Protein AF-A0AAW4MUV9-F1 (afdb_monomer_lite)

Radius of gyration: 15.74 Å; chains: 1; bounding box: 41×22×41 Å

Secondary structure (DSSP, 8-state):
--HHHHHHHH-SSHHHHHHHHGGGGG-GGGGGGGGGS-HHHHHHHHHHHHHHHHHHH-S-SS--HHHHHHHHHHT-HHHHHHHHHHHHHHHHHHHHT-

Foldseek 3Di:
DAQLVVLVVVDPDDVSSLVSLLCCVVVVVCVVVCVVDDVVVVLSNLVSVVVVCCVPPNDDLDQPPVNLVSCVVVVVPVVSVVRVVSVVVNVVVVVVVD

Organism: NCBI:txid100886

pLDDT: mean 89.78, std 7.69, range [55.22, 96.38]

Sequence (98 aa):
MNFIDHAISEITNGEDFVQAMADIYEYPEVRGELEKYPSWIKNIIVFIDCDTELGMDGLDLKSYADAVKVFDEIGLIEEAEVLRGCDNDIRRECREML

Structure (mmCIF, N/CA/C/O backbone):
data_AF-A0AAW4MUV9-F1
#
_entry.id   AF-A0AAW4MUV9-F1
#
loop_
_atom_site.group_PDB
_atom_site.id
_atom_site.type_symbol
_atom_site.label_atom_id
_atom_site.label_alt_id
_atom_site.label_comp_id
_atom_site.label_asym_id
_atom_site.label_entity_id
_atom_site.label_seq_id
_atom_site.pdbx_PDB_ins_code
_atom_site.Cartn_x
_atom_site.Cartn_y
_atom_site.Cartn_z
_atom_site.occupancy
_atom_site.B_iso_or_equiv
_atom_site.auth_seq_id
_atom_site.auth_comp_id
_atom_site.auth_asym_id
_atom_site.auth_atom_id
_atom_site.pdbx_PDB_model_num
ATOM 1 N N . MET A 1 1 ? -6.806 -5.510 20.396 1.00 81.25 1 MET A N 1
ATOM 2 C CA . MET A 1 1 ? -7.057 -4.712 19.189 1.00 81.25 1 MET A CA 1
ATOM 3 C C . MET A 1 1 ? -5.700 -4.205 18.777 1.00 81.25 1 MET A C 1
ATOM 5 O O . MET A 1 1 ? -5.082 -3.531 19.594 1.00 81.25 1 MET A O 1
ATOM 9 N N . ASN A 1 2 ? -5.167 -4.687 17.658 1.00 92.75 2 ASN A N 1
ATOM 10 C CA . ASN A 1 2 ? -3.874 -4.198 17.184 1.00 92.75 2 ASN A CA 1
ATOM 11 C C . ASN A 1 2 ? -4.062 -2.843 16.472 1.00 92.75 2 ASN A C 1
ATOM 13 O O . ASN A 1 2 ? -5.176 -2.318 16.405 1.00 92.75 2 ASN A O 1
ATOM 17 N N . PHE A 1 3 ? -2.972 -2.277 15.965 1.00 95.44 3 PHE A N 1
ATOM 18 C CA . PHE A 1 3 ? -2.972 -0.987 15.281 1.00 95.44 3 PHE A CA 1
ATOM 19 C C . PHE A 1 3 ? -3.950 -0.918 14.093 1.00 95.44 3 PHE A C 1
ATOM 21 O O . PHE A 1 3 ? -4.748 0.013 14.021 1.00 95.44 3 PHE A O 1
ATOM 28 N N . ILE A 1 4 ? -3.957 -1.922 13.205 1.00 95.06 4 ILE A N 1
ATOM 29 C CA . ILE A 1 4 ? -4.855 -1.939 12.038 1.00 95.06 4 ILE A CA 1
ATOM 30 C C . ILE A 1 4 ? -6.314 -2.027 12.489 1.00 95.06 4 ILE A C 1
ATOM 32 O O . ILE A 1 4 ? -7.155 -1.293 11.977 1.00 95.06 4 ILE A O 1
ATOM 36 N N . ASP A 1 5 ? -6.623 -2.878 13.471 1.00 94.62 5 ASP A N 1
ATOM 37 C CA . ASP A 1 5 ? -7.984 -2.975 14.008 1.00 94.62 5 ASP A CA 1
ATOM 38 C C . ASP A 1 5 ? -8.4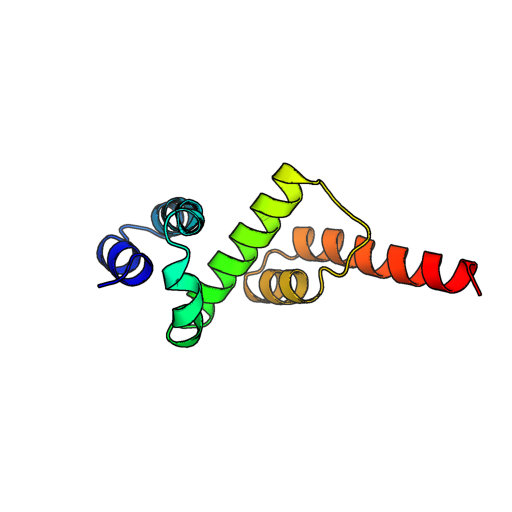66 -1.629 14.574 1.00 94.62 5 ASP A C 1
ATOM 40 O O . ASP A 1 5 ? -9.630 -1.258 14.409 1.00 94.62 5 ASP A O 1
ATOM 44 N N . HIS A 1 6 ? -7.572 -0.902 15.249 1.00 93.75 6 HIS A N 1
ATOM 45 C CA . HIS A 1 6 ? -7.880 0.406 15.809 1.00 93.75 6 HIS A CA 1
ATOM 46 C C . HIS A 1 6 ? -8.113 1.444 14.716 1.00 93.75 6 HIS A C 1
ATOM 48 O O . HIS A 1 6 ? -9.158 2.094 14.732 1.00 93.75 6 HIS A O 1
ATOM 54 N N . ALA A 1 7 ? -7.227 1.516 13.723 1.00 93.81 7 ALA A N 1
ATOM 55 C CA . ALA A 1 7 ? -7.394 2.412 12.590 1.00 93.81 7 ALA A CA 1
ATOM 56 C C . ALA A 1 7 ? -8.718 2.152 11.858 1.00 93.81 7 ALA A C 1
ATOM 58 O O . ALA A 1 7 ? -9.451 3.098 11.602 1.00 93.81 7 ALA A O 1
ATOM 59 N N . ILE A 1 8 ? -9.089 0.883 11.618 1.00 93.50 8 ILE A N 1
ATOM 60 C CA . ILE A 1 8 ? -10.395 0.510 11.040 1.00 93.50 8 ILE A CA 1
ATOM 61 C C . ILE A 1 8 ? -11.556 1.029 11.898 1.00 93.50 8 ILE A C 1
ATOM 63 O O . ILE A 1 8 ? -12.547 1.515 11.355 1.00 93.50 8 ILE A O 1
ATOM 67 N N . SER A 1 9 ? -11.457 0.917 13.227 1.00 93.44 9 SER A N 1
ATOM 68 C CA . SER A 1 9 ? -12.515 1.361 14.144 1.00 93.44 9 SER A CA 1
ATOM 69 C C . SER A 1 9 ? -12.713 2.879 14.166 1.00 93.44 9 SER A C 1
ATOM 71 O O . SER A 1 9 ? -13.803 3.341 14.501 1.00 93.44 9 SER A O 1
ATOM 73 N N . GLU A 1 10 ? -11.680 3.636 13.790 1.00 90.56 10 GLU A N 1
ATOM 74 C CA . GLU A 1 10 ? -11.675 5.100 13.761 1.00 90.56 10 GLU A CA 1
ATOM 75 C C . GLU A 1 10 ? -11.836 5.683 12.346 1.00 90.56 10 GLU A C 1
ATOM 77 O O . GLU A 1 10 ? -11.910 6.903 12.206 1.00 90.56 10 GLU A O 1
ATOM 82 N N . ILE A 1 11 ? -11.948 4.844 11.300 1.00 89.31 11 ILE A N 1
ATOM 83 C CA . ILE A 1 11 ? -12.151 5.297 9.914 1.00 89.31 11 ILE A CA 1
ATOM 84 C C . ILE A 1 11 ? -13.367 6.214 9.834 1.00 89.31 11 ILE A C 1
ATOM 86 O O . ILE A 1 11 ? -14.512 5.788 10.012 1.00 89.31 11 ILE A O 1
ATOM 90 N N . THR A 1 12 ? -13.116 7.463 9.451 1.00 89.44 12 THR A N 1
ATOM 91 C CA . THR A 1 12 ? -14.169 8.392 9.028 1.00 89.44 12 THR A CA 1
ATOM 92 C C . THR A 1 12 ? -14.252 8.485 7.505 1.00 89.44 12 THR A C 1
ATOM 94 O O . THR A 1 12 ? -15.338 8.670 6.952 1.00 89.44 12 THR A O 1
ATOM 97 N N . ASN A 1 13 ? -13.116 8.302 6.823 1.00 91.75 13 ASN A N 1
ATOM 98 C CA . ASN A 1 13 ? -12.980 8.279 5.373 1.00 91.75 13 ASN A CA 1
ATOM 99 C C . ASN A 1 13 ? -11.709 7.506 4.947 1.00 91.75 13 ASN A C 1
ATOM 101 O O . ASN A 1 13 ? -10.914 7.082 5.786 1.00 91.75 13 ASN A O 1
ATOM 105 N N . GLY A 1 14 ? -11.544 7.287 3.639 1.00 88.44 14 GLY A N 1
ATOM 106 C CA . GLY A 1 14 ? -10.431 6.501 3.096 1.00 88.44 14 GLY A CA 1
ATOM 107 C C . GLY A 1 14 ? -9.068 7.198 3.135 1.00 88.44 14 GLY A C 1
ATOM 108 O O . GLY A 1 14 ? -8.064 6.516 3.307 1.00 88.44 14 GLY A O 1
ATOM 109 N N . GLU A 1 15 ? -9.022 8.524 3.008 1.00 90.69 15 GLU A N 1
ATOM 110 C CA . GLU A 1 15 ? -7.778 9.305 3.061 1.00 90.69 15 GLU A CA 1
ATOM 111 C C . GLU A 1 15 ? -7.178 9.260 4.468 1.00 90.69 15 GLU A C 1
ATOM 113 O O . GLU A 1 15 ? -6.018 8.881 4.620 1.00 90.69 15 GLU A O 1
ATOM 118 N N . ASP A 1 16 ? -8.001 9.507 5.494 1.00 92.06 16 ASP A N 1
ATOM 119 C CA . ASP A 1 16 ? -7.607 9.382 6.902 1.00 92.06 16 ASP A CA 1
ATOM 120 C C . ASP A 1 16 ? -7.036 7.990 7.195 1.00 92.06 16 ASP A C 1
ATOM 122 O O . ASP A 1 16 ? -6.055 7.857 7.924 1.00 92.06 16 ASP A O 1
ATOM 126 N N . PHE A 1 17 ? -7.635 6.941 6.618 1.00 92.94 17 PHE A N 1
ATOM 127 C CA . PHE A 1 17 ? -7.151 5.578 6.807 1.00 92.94 17 PHE A CA 1
ATOM 128 C C . PHE A 1 17 ? -5.781 5.355 6.170 1.00 92.94 17 PHE A C 1
ATOM 130 O O . PHE A 1 17 ? -4.897 4.803 6.820 1.00 92.94 17 PHE A O 1
ATOM 137 N N . VAL A 1 18 ? -5.597 5.763 4.910 1.00 92.12 18 VAL A N 1
ATOM 138 C CA . VAL A 1 18 ? -4.308 5.620 4.214 1.00 92.12 18 VAL A CA 1
ATOM 139 C C . VAL A 1 18 ? -3.224 6.403 4.949 1.00 92.12 18 VAL A C 1
ATOM 141 O O . VAL A 1 18 ? -2.139 5.870 5.165 1.00 92.12 18 VAL A O 1
ATOM 144 N N . GLN A 1 19 ? -3.535 7.620 5.400 1.00 91.12 19 GLN A N 1
ATOM 145 C CA . GLN A 1 19 ? -2.607 8.430 6.179 1.00 91.12 19 GLN A CA 1
ATOM 146 C C . GLN A 1 19 ? -2.268 7.771 7.518 1.00 91.12 19 GLN A C 1
ATOM 148 O O . GLN A 1 19 ? -1.095 7.699 7.867 1.00 91.12 19 GLN A O 1
ATOM 153 N N . ALA A 1 20 ? -3.258 7.243 8.243 1.00 93.38 20 ALA A N 1
ATOM 154 C CA . ALA A 1 20 ? -3.005 6.513 9.482 1.00 93.38 20 ALA A CA 1
ATOM 155 C C . ALA A 1 20 ? -2.112 5.292 9.233 1.00 93.38 20 ALA A C 1
ATOM 157 O O . ALA A 1 20 ? -1.182 5.055 9.990 1.00 93.38 20 ALA A O 1
ATOM 158 N N . MET A 1 21 ? -2.332 4.539 8.149 1.00 94.88 21 MET A N 1
ATOM 159 C CA . MET A 1 21 ? -1.516 3.366 7.817 1.00 94.88 21 MET A CA 1
ATOM 160 C C . MET A 1 21 ? -0.033 3.686 7.568 1.00 94.88 21 MET A C 1
ATOM 162 O O . MET A 1 21 ? 0.779 2.767 7.668 1.00 94.88 21 MET A O 1
ATOM 166 N N . ALA A 1 22 ? 0.348 4.941 7.299 1.00 93.25 22 ALA A N 1
ATOM 167 C CA . ALA A 1 22 ? 1.757 5.329 7.186 1.00 93.25 22 ALA A CA 1
ATOM 168 C C . ALA A 1 22 ? 2.536 5.099 8.499 1.00 93.25 22 ALA A C 1
ATOM 170 O O . ALA A 1 22 ? 3.724 4.777 8.464 1.00 93.25 22 ALA A O 1
ATOM 171 N N . ASP A 1 23 ? 1.853 5.139 9.648 1.00 94.25 23 ASP A N 1
ATOM 172 C CA . ASP A 1 23 ? 2.453 4.904 10.967 1.00 94.25 23 ASP A CA 1
ATOM 173 C C . ASP A 1 23 ? 2.729 3.411 11.244 1.00 94.25 23 ASP A C 1
ATOM 175 O O . ASP A 1 23 ? 3.259 3.060 12.298 1.00 94.25 23 ASP A O 1
ATOM 179 N N . ILE A 1 24 ? 2.428 2.493 10.311 1.00 94.44 24 ILE A N 1
ATOM 180 C CA . ILE A 1 24 ? 2.634 1.042 10.496 1.00 94.44 24 ILE A CA 1
ATOM 181 C C . ILE A 1 24 ? 4.085 0.667 10.845 1.00 94.44 24 ILE A C 1
ATOM 183 O O . ILE A 1 24 ? 4.324 -0.372 11.463 1.00 94.44 24 ILE A O 1
ATOM 187 N N . TYR A 1 25 ? 5.065 1.496 10.477 1.00 93.25 25 TYR A N 1
ATOM 188 C CA . TYR A 1 25 ? 6.472 1.285 10.829 1.00 93.25 25 TYR A CA 1
ATOM 189 C C . TYR A 1 25 ? 6.756 1.430 12.330 1.00 93.25 25 TYR A C 1
ATOM 191 O O . TYR A 1 25 ? 7.736 0.864 12.815 1.00 93.25 25 TYR A O 1
ATOM 199 N N . GLU A 1 26 ? 5.890 2.119 13.077 1.00 95.38 26 GLU A N 1
ATOM 200 C CA . GLU A 1 26 ? 5.955 2.196 14.540 1.00 95.38 26 GLU A CA 1
ATOM 201 C C . GLU A 1 26 ? 5.432 0.918 15.224 1.00 95.38 26 GLU A C 1
ATOM 203 O O . GLU A 1 26 ? 5.704 0.699 16.405 1.00 95.38 26 GLU A O 1
ATOM 208 N N . TYR A 1 27 ? 4.745 0.045 14.474 1.00 95.25 27 TYR A N 1
ATOM 209 C CA . TYR A 1 27 ? 4.081 -1.170 14.967 1.00 95.25 27 TYR A CA 1
ATOM 210 C C . TYR A 1 27 ? 4.537 -2.434 14.205 1.00 95.25 27 TYR A C 1
ATOM 212 O O . TYR A 1 27 ? 3.728 -3.111 13.554 1.00 95.25 27 TYR A O 1
ATOM 220 N N . PRO A 1 28 ? 5.835 -2.799 14.247 1.00 91.50 28 PRO A N 1
ATOM 221 C CA . PRO A 1 28 ? 6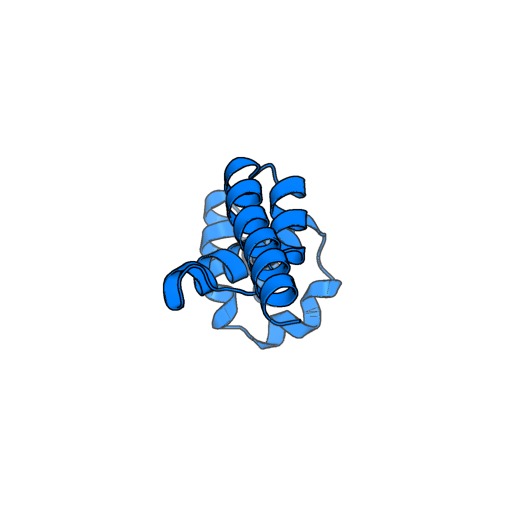.386 -3.906 13.460 1.00 91.50 28 PRO A CA 1
ATOM 222 C C . PRO A 1 28 ? 5.734 -5.266 13.757 1.00 91.50 28 PRO A C 1
ATOM 224 O O . PRO A 1 28 ? 5.683 -6.134 12.883 1.00 91.50 28 PRO A O 1
ATOM 227 N N . GLU A 1 29 ? 5.195 -5.466 14.960 1.00 92.69 29 GLU A N 1
ATOM 228 C CA . GLU A 1 29 ? 4.485 -6.682 15.363 1.00 92.69 29 GLU A CA 1
ATOM 229 C C . GLU A 1 29 ? 3.250 -6.980 14.501 1.00 92.69 29 GLU A C 1
ATOM 231 O O . GLU A 1 29 ? 2.896 -8.145 14.304 1.00 92.69 29 GLU A O 1
ATOM 236 N N . VAL A 1 30 ? 2.633 -5.946 13.925 1.00 92.69 30 VAL A N 1
ATOM 237 C CA . VAL A 1 30 ? 1.429 -6.054 13.092 1.00 92.69 30 VAL A CA 1
ATOM 238 C C . VAL A 1 30 ? 1.719 -6.787 11.784 1.00 92.69 30 VAL A C 1
ATOM 240 O O . VAL A 1 30 ? 0.844 -7.468 11.244 1.00 92.69 30 VAL A O 1
ATOM 243 N N . ARG A 1 31 ? 2.963 -6.724 11.288 1.00 91.94 31 ARG A N 1
ATOM 244 C CA . ARG A 1 31 ? 3.374 -7.390 10.042 1.00 91.94 31 ARG A CA 1
ATOM 245 C C . ARG A 1 31 ? 3.156 -8.902 10.097 1.00 91.94 31 ARG A C 1
ATOM 247 O O . ARG A 1 31 ? 2.744 -9.495 9.104 1.00 91.94 31 ARG A O 1
ATOM 254 N N . GLY A 1 32 ? 3.348 -9.515 11.269 1.00 92.81 32 GLY A N 1
ATOM 255 C CA . GLY A 1 32 ? 3.099 -10.944 11.486 1.00 92.81 32 GLY A CA 1
ATOM 256 C C . GLY A 1 32 ? 1.619 -11.338 11.451 1.00 92.81 32 GLY A C 1
ATOM 257 O O . GLY A 1 32 ? 1.296 -12.525 11.399 1.00 92.81 32 GLY A O 1
ATOM 258 N N . GLU A 1 33 ? 0.710 -10.364 11.472 1.00 93.06 33 GLU A N 1
ATOM 259 C CA . GLU A 1 33 ? -0.735 -10.581 11.485 1.00 93.06 33 GLU A CA 1
ATOM 260 C C . GLU A 1 33 ? -1.423 -10.184 10.173 1.00 93.06 33 GLU A C 1
ATOM 262 O O . GLU A 1 33 ? -2.623 -10.427 10.035 1.00 93.06 33 GLU A O 1
ATOM 267 N N . LEU A 1 34 ? -0.682 -9.635 9.199 1.00 93.50 34 LEU A N 1
ATOM 268 C CA . LEU A 1 34 ? -1.238 -9.086 7.956 1.00 93.50 34 LEU A CA 1
ATOM 269 C C . LEU A 1 34 ? -2.113 -10.079 7.183 1.00 93.50 34 LEU A C 1
ATOM 271 O O . LEU A 1 34 ? -3.118 -9.683 6.598 1.00 93.50 34 LEU A O 1
ATOM 275 N N . GLU A 1 35 ? -1.796 -11.374 7.234 1.00 94.06 35 GLU A N 1
ATOM 276 C CA . GLU A 1 35 ? -2.574 -12.418 6.551 1.00 94.06 35 GLU A CA 1
ATOM 277 C C . GLU A 1 35 ? -4.030 -12.529 7.017 1.00 94.06 35 GLU A C 1
ATOM 279 O O . GLU A 1 35 ? -4.875 -13.041 6.283 1.00 94.06 35 GLU A O 1
ATOM 284 N N . LYS A 1 36 ? -4.348 -12.031 8.217 1.00 95.19 36 LYS A N 1
ATOM 285 C CA . LYS A 1 36 ? -5.711 -12.033 8.765 1.00 95.19 36 LYS A CA 1
ATOM 286 C C . LYS A 1 36 ? -6.596 -10.954 8.128 1.00 95.19 36 LYS A C 1
ATOM 288 O O . LYS A 1 36 ? -7.817 -11.026 8.262 1.00 95.19 36 LYS A O 1
ATOM 293 N N . TYR A 1 37 ? -6.004 -9.969 7.450 1.00 95.94 37 TYR A N 1
ATOM 294 C CA . TYR A 1 37 ? -6.720 -8.837 6.873 1.00 95.94 37 TYR A CA 1
ATOM 295 C C . TYR A 1 37 ? -7.134 -9.073 5.414 1.00 95.94 37 TYR A C 1
ATOM 297 O O . TYR A 1 37 ? -6.449 -9.774 4.659 1.00 95.94 37 TYR A O 1
ATOM 305 N N . PRO A 1 38 ? -8.258 -8.471 4.982 1.00 94.81 38 PRO A N 1
ATOM 306 C CA . PRO A 1 38 ? -8.686 -8.502 3.589 1.00 94.81 38 PRO A CA 1
ATOM 307 C C . PRO A 1 38 ? -7.652 -7.854 2.658 1.00 94.81 38 PRO A C 1
ATOM 309 O O . PRO A 1 38 ? -6.913 -6.953 3.055 1.00 94.81 38 PRO A O 1
ATOM 312 N N . SER A 1 39 ? -7.642 -8.280 1.389 1.00 94.56 39 SER A N 1
ATOM 313 C CA . SER A 1 39 ? -6.654 -7.829 0.398 1.00 94.56 39 SER A CA 1
ATOM 314 C C . SER A 1 39 ? -6.586 -6.314 0.242 1.00 94.56 39 SER A C 1
ATOM 316 O O . SER A 1 39 ? -5.500 -5.795 0.064 1.00 94.56 39 SER A O 1
ATOM 318 N N . TRP A 1 40 ? -7.699 -5.586 0.379 1.00 93.00 40 TRP A N 1
ATOM 319 C CA . TRP A 1 40 ? -7.681 -4.126 0.240 1.00 93.00 40 TRP A CA 1
ATOM 320 C C . TRP A 1 40 ? -6.793 -3.433 1.291 1.00 93.00 40 TRP A C 1
ATOM 322 O O . TRP A 1 40 ? -6.126 -2.461 0.958 1.00 93.00 40 TRP A O 1
ATOM 332 N N . ILE A 1 41 ? -6.706 -3.961 2.521 1.00 94.75 41 ILE A N 1
ATOM 333 C CA . ILE A 1 41 ? -5.784 -3.445 3.551 1.00 94.75 41 ILE A CA 1
ATOM 334 C C . ILE A 1 41 ? -4.351 -3.792 3.178 1.00 94.75 41 ILE A C 1
ATOM 336 O O . ILE A 1 41 ? -3.478 -2.932 3.195 1.00 94.75 41 ILE A O 1
ATOM 340 N N . LYS A 1 42 ? -4.107 -5.053 2.804 1.00 95.50 42 LYS A N 1
ATOM 341 C CA . LYS A 1 42 ? -2.771 -5.512 2.404 1.00 95.50 42 LYS A CA 1
ATOM 342 C C . LYS A 1 42 ? -2.234 -4.707 1.218 1.00 95.50 42 LYS A C 1
ATOM 344 O O . LYS A 1 42 ? -1.067 -4.337 1.223 1.00 95.50 42 LYS A O 1
ATOM 349 N N . ASN A 1 43 ? -3.096 -4.377 0.261 1.00 95.56 43 ASN A N 1
ATOM 350 C CA . ASN A 1 43 ? -2.764 -3.568 -0.906 1.00 95.56 43 ASN A CA 1
ATOM 351 C C . ASN A 1 43 ? -2.364 -2.136 -0.511 1.00 95.56 43 ASN A C 1
ATOM 353 O O . ASN A 1 43 ? -1.392 -1.619 -1.049 1.00 95.56 43 ASN A O 1
ATOM 357 N N . ILE A 1 44 ? -3.041 -1.525 0.470 1.00 94.56 44 ILE A N 1
ATOM 358 C CA . ILE A 1 44 ? -2.642 -0.215 1.016 1.00 94.56 44 ILE A CA 1
ATOM 359 C C . ILE A 1 44 ? -1.263 -0.293 1.680 1.00 94.56 44 ILE A C 1
ATOM 361 O O . ILE A 1 44 ? -0.435 0.582 1.460 1.00 94.56 44 ILE A O 1
ATOM 365 N N . ILE A 1 45 ? -0.981 -1.354 2.442 1.00 95.31 45 ILE A N 1
ATOM 366 C CA . ILE A 1 45 ? 0.339 -1.526 3.068 1.00 95.31 45 ILE A CA 1
ATOM 367 C C . ILE A 1 45 ? 1.441 -1.697 2.018 1.00 95.31 45 ILE A C 1
ATOM 369 O O . ILE A 1 45 ? 2.481 -1.061 2.136 1.00 95.31 45 ILE A O 1
ATOM 373 N N . VAL A 1 46 ? 1.209 -2.493 0.968 1.00 95.44 46 VAL A N 1
ATOM 374 C CA . VAL A 1 46 ? 2.165 -2.630 -0.147 1.00 95.44 46 VAL A CA 1
ATOM 375 C C . VAL A 1 46 ? 2.388 -1.293 -0.855 1.00 95.44 46 VAL A C 1
ATOM 377 O O . VAL A 1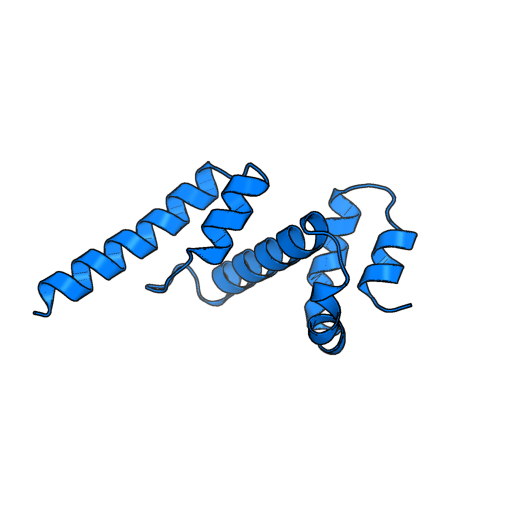 46 ? 3.519 -0.977 -1.216 1.00 95.44 46 VAL A O 1
ATOM 380 N N . PHE A 1 47 ? 1.332 -0.498 -1.037 1.00 94.50 47 PHE A N 1
ATOM 381 C CA . PHE A 1 47 ? 1.449 0.848 -1.588 1.00 94.50 47 PHE A CA 1
ATOM 382 C C . PHE A 1 47 ? 2.332 1.751 -0.719 1.00 94.50 47 PHE A C 1
ATOM 384 O O . PHE A 1 47 ? 3.265 2.353 -1.239 1.00 94.50 47 PHE A O 1
ATOM 391 N N . ILE A 1 48 ? 2.099 1.779 0.595 1.00 94.31 48 ILE A N 1
ATOM 392 C CA . ILE A 1 48 ? 2.890 2.570 1.550 1.00 94.31 48 ILE A CA 1
ATOM 393 C C . ILE A 1 48 ? 4.347 2.108 1.592 1.00 94.31 48 ILE A C 1
ATOM 395 O O . ILE A 1 48 ? 5.249 2.942 1.619 1.00 94.31 48 ILE A O 1
ATOM 399 N N . ASP A 1 49 ? 4.584 0.795 1.561 1.00 94.06 49 ASP A N 1
ATOM 400 C CA . ASP A 1 49 ? 5.933 0.233 1.490 1.00 94.06 49 ASP A CA 1
ATOM 401 C C . ASP A 1 49 ? 6.668 0.691 0.237 1.00 94.06 49 ASP A C 1
ATOM 403 O O . ASP A 1 49 ? 7.811 1.140 0.321 1.00 94.06 49 ASP A O 1
ATOM 407 N N . CYS A 1 50 ? 5.997 0.623 -0.912 1.00 93.31 50 CYS A N 1
ATOM 408 C CA . CYS A 1 50 ? 6.570 1.063 -2.172 1.00 93.31 50 CYS A CA 1
ATOM 409 C C . CYS A 1 50 ? 6.850 2.574 -2.171 1.00 93.31 50 CYS A C 1
ATOM 411 O O . CYS A 1 50 ? 7.931 2.982 -2.583 1.00 93.31 50 CYS A O 1
ATOM 413 N N . ASP A 1 51 ? 5.911 3.402 -1.707 1.00 92.06 51 ASP A N 1
ATOM 414 C CA . ASP A 1 51 ? 6.076 4.862 -1.645 1.00 92.06 51 ASP A CA 1
ATOM 415 C C . ASP A 1 51 ? 7.225 5.268 -0.709 1.00 92.06 51 ASP A C 1
ATOM 417 O O . ASP A 1 51 ? 8.092 6.057 -1.084 1.00 92.06 51 ASP A O 1
ATOM 421 N N . THR A 1 52 ? 7.295 4.649 0.473 1.00 92.06 52 THR A N 1
ATOM 422 C CA . THR A 1 52 ? 8.353 4.903 1.462 1.00 92.06 52 THR A CA 1
ATOM 423 C C . THR A 1 52 ? 9.724 4.531 0.907 1.00 92.06 52 THR A C 1
ATOM 425 O O . THR A 1 52 ? 10.669 5.313 1.005 1.00 92.06 52 THR A O 1
ATOM 428 N N . GLU A 1 53 ? 9.841 3.355 0.290 1.00 91.62 53 GLU A N 1
ATOM 429 C CA . GLU A 1 53 ? 11.091 2.898 -0.312 1.00 91.62 53 GLU A CA 1
ATOM 430 C C . GLU A 1 53 ? 11.547 3.822 -1.450 1.00 91.62 53 GLU A C 1
ATOM 432 O O . GLU A 1 53 ? 12.702 4.243 -1.476 1.00 91.62 53 GLU A O 1
ATOM 437 N N . LEU A 1 54 ? 10.634 4.212 -2.346 1.00 91.12 54 LEU A N 1
ATOM 438 C CA . LEU A 1 54 ? 10.931 5.157 -3.426 1.00 91.12 54 LEU A CA 1
ATOM 439 C C . LEU A 1 54 ? 11.311 6.547 -2.896 1.00 91.12 54 LEU A C 1
ATOM 441 O O . LEU A 1 54 ? 12.173 7.206 -3.475 1.00 91.12 54 LEU A O 1
ATOM 445 N N . GLY A 1 55 ? 10.697 7.002 -1.802 1.00 91.12 55 GLY A N 1
ATOM 446 C CA . GLY A 1 55 ? 11.032 8.271 -1.157 1.00 91.12 55 GLY A CA 1
ATOM 447 C C . GLY A 1 55 ? 12.406 8.271 -0.479 1.00 91.12 55 GLY A C 1
ATOM 448 O O . GLY A 1 55 ? 13.053 9.318 -0.412 1.00 91.12 55 GLY A O 1
ATOM 449 N N . MET A 1 56 ? 12.860 7.114 0.012 1.00 90.62 56 MET A N 1
ATOM 450 C CA . MET A 1 56 ? 14.150 6.959 0.691 1.00 90.62 56 MET A CA 1
ATOM 451 C C . MET A 1 56 ? 15.303 6.697 -0.280 1.00 90.62 56 MET A C 1
ATOM 453 O O . MET A 1 56 ? 16.316 7.397 -0.232 1.00 90.62 56 MET A O 1
ATOM 457 N N . ASP A 1 57 ? 15.137 5.712 -1.160 1.00 88.31 57 ASP A N 1
ATOM 458 C CA . ASP A 1 57 ? 16.215 5.179 -1.996 1.00 88.31 57 ASP A CA 1
ATOM 459 C C . ASP A 1 57 ? 16.090 5.608 -3.468 1.00 88.31 57 ASP A C 1
ATOM 461 O O . ASP A 1 57 ? 17.045 5.500 -4.240 1.00 88.31 57 ASP A O 1
ATOM 465 N N . GLY A 1 58 ? 14.940 6.162 -3.862 1.00 85.75 58 GLY A N 1
ATOM 466 C CA . GLY A 1 58 ? 14.629 6.454 -5.256 1.00 85.75 58 GLY A CA 1
ATOM 467 C C . GLY A 1 58 ? 14.249 5.202 -6.049 1.00 85.75 58 GLY A C 1
ATOM 468 O O . GLY A 1 58 ? 14.018 4.121 -5.507 1.00 85.75 58 GLY A O 1
ATOM 469 N N . LEU A 1 59 ? 14.162 5.355 -7.372 1.00 83.25 59 LEU A N 1
ATOM 470 C CA . LEU A 1 59 ? 13.999 4.219 -8.280 1.00 83.25 59 LEU A CA 1
ATOM 471 C C . LEU A 1 59 ? 15.327 3.462 -8.390 1.00 83.25 59 LEU A C 1
ATOM 473 O O . LEU A 1 59 ? 16.314 4.026 -8.866 1.00 83.25 59 LEU A O 1
ATOM 477 N N . ASP A 1 60 ? 15.324 2.190 -7.995 1.00 79.19 60 ASP A N 1
ATOM 478 C CA . ASP A 1 60 ? 16.485 1.299 -8.060 1.00 79.19 60 ASP A CA 1
ATOM 479 C C . ASP A 1 60 ? 16.282 0.181 -9.101 1.00 79.19 60 ASP A C 1
ATOM 481 O O . ASP A 1 60 ? 15.160 -0.149 -9.494 1.00 79.19 60 ASP A O 1
ATOM 485 N N . LEU A 1 61 ? 17.374 -0.436 -9.555 1.00 77.19 61 LEU A N 1
ATOM 486 C CA . LEU A 1 61 ? 17.364 -1.592 -10.456 1.00 77.19 61 LEU A CA 1
ATOM 487 C C . LEU A 1 61 ? 17.026 -2.881 -9.685 1.00 77.19 61 LEU A C 1
ATOM 489 O O . LEU A 1 61 ? 17.834 -3.805 -9.575 1.00 77.19 61 LEU A O 1
ATOM 493 N N . LYS A 1 62 ? 15.794 -2.963 -9.177 1.00 83.62 62 LYS A N 1
ATOM 494 C CA . LYS A 1 62 ? 15.223 -4.155 -8.532 1.00 83.62 62 LYS A CA 1
ATOM 495 C C . LYS A 1 62 ? 13.828 -4.487 -9.062 1.00 83.62 62 LYS A C 1
ATOM 497 O O . LYS A 1 62 ? 13.192 -3.685 -9.734 1.00 83.62 62 LYS A O 1
ATOM 502 N N . SER A 1 63 ? 13.360 -5.696 -8.757 1.00 86.50 63 SER A N 1
ATOM 503 C CA . SER A 1 63 ? 12.031 -6.142 -9.179 1.00 86.50 63 SER A CA 1
ATOM 504 C C . SER A 1 63 ? 10.936 -5.438 -8.381 1.00 86.50 63 SER A C 1
ATOM 506 O O . SER A 1 63 ? 10.894 -5.581 -7.159 1.00 86.50 63 SER A O 1
ATOM 508 N N . TYR A 1 64 ? 9.997 -4.790 -9.072 1.00 91.19 64 TYR A N 1
ATOM 509 C CA . TYR A 1 64 ? 8.801 -4.181 -8.468 1.00 91.19 64 TYR A CA 1
ATOM 510 C C . TYR A 1 64 ? 7.509 -4.963 -8.761 1.00 91.19 64 TYR A C 1
ATOM 512 O O . TYR A 1 64 ? 6.414 -4.473 -8.498 1.00 91.19 64 TYR A O 1
ATOM 520 N N . ALA A 1 65 ? 7.608 -6.188 -9.289 1.00 91.81 65 ALA A N 1
ATOM 521 C CA . ALA A 1 65 ? 6.468 -6.991 -9.744 1.00 91.81 65 ALA A CA 1
ATOM 522 C C . ALA A 1 65 ? 5.296 -7.114 -8.742 1.00 91.81 65 ALA A C 1
ATOM 524 O O . ALA A 1 65 ? 4.137 -7.055 -9.158 1.00 91.81 65 ALA A O 1
ATOM 525 N N . ASP A 1 66 ? 5.573 -7.259 -7.442 1.00 92.12 66 ASP A N 1
ATOM 526 C CA . ASP A 1 66 ? 4.523 -7.352 -6.416 1.00 92.12 66 ASP A CA 1
ATOM 527 C C . ASP A 1 66 ? 3.782 -6.017 -6.232 1.00 92.12 66 ASP A C 1
ATOM 529 O O . ASP A 1 66 ? 2.550 -6.000 -6.182 1.00 92.12 66 ASP A O 1
ATOM 533 N N . ALA A 1 67 ? 4.512 -4.896 -6.218 1.00 94.44 67 ALA A N 1
ATOM 534 C CA . ALA A 1 67 ? 3.930 -3.555 -6.173 1.00 94.44 67 ALA A CA 1
ATOM 535 C C . ALA A 1 67 ? 3.134 -3.253 -7.451 1.00 94.44 67 ALA A C 1
ATOM 537 O O . ALA A 1 67 ? 1.990 -2.822 -7.364 1.00 94.44 67 ALA A O 1
ATOM 538 N N . VAL A 1 68 ? 3.677 -3.582 -8.631 1.00 95.75 68 VAL A N 1
ATOM 539 C CA . VAL A 1 68 ? 2.988 -3.444 -9.929 1.00 95.75 68 VAL A CA 1
ATOM 540 C C . VAL A 1 68 ? 1.641 -4.162 -9.920 1.00 95.75 68 VAL A C 1
ATOM 542 O O . VAL A 1 68 ? 0.633 -3.592 -10.332 1.00 95.75 68 VAL A O 1
ATOM 545 N N . LYS A 1 69 ? 1.6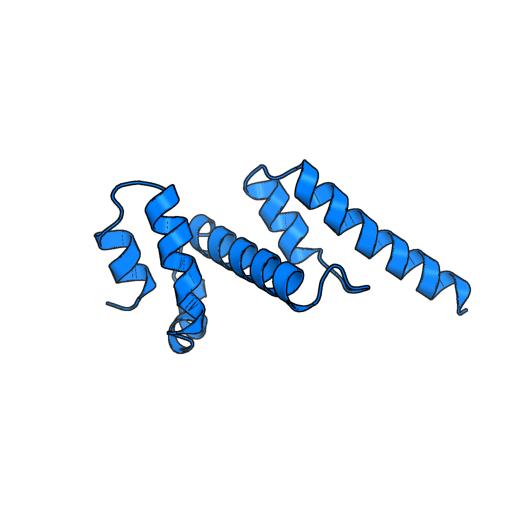06 -5.406 -9.430 1.00 95.25 69 LYS A N 1
ATOM 546 C CA . LYS A 1 69 ? 0.365 -6.180 -9.343 1.00 95.25 69 LYS A CA 1
ATOM 547 C C . LYS A 1 69 ? -0.660 -5.485 -8.447 1.00 95.25 69 LYS A C 1
ATOM 549 O O . LYS A 1 69 ? -1.827 -5.396 -8.816 1.00 95.25 69 LYS A O 1
ATOM 554 N N . VAL A 1 70 ? -0.232 -4.997 -7.285 1.00 96.38 70 VAL A N 1
ATOM 555 C CA . VAL A 1 70 ? -1.113 -4.270 -6.365 1.00 96.38 70 VAL A CA 1
ATOM 556 C C . VAL A 1 70 ? -1.613 -2.971 -6.990 1.00 96.38 70 VAL A C 1
ATOM 558 O O . VAL A 1 70 ? -2.799 -2.677 -6.879 1.00 96.38 70 VAL A O 1
ATOM 561 N N . PHE A 1 71 ? -0.747 -2.224 -7.673 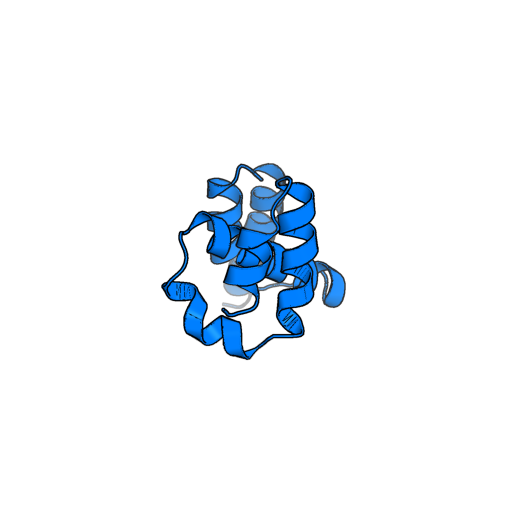1.00 96.19 71 PHE A N 1
ATOM 562 C CA . PHE A 1 71 ? -1.084 -0.942 -8.290 1.00 96.19 71 PHE A CA 1
ATOM 563 C C . PHE A 1 71 ? -2.130 -1.130 -9.394 1.00 96.19 71 PHE A C 1
ATOM 565 O O . PHE A 1 71 ? -3.118 -0.398 -9.426 1.00 96.19 71 PHE A O 1
ATOM 572 N N . ASP A 1 72 ? -1.999 -2.183 -10.205 1.00 95.81 72 ASP A N 1
ATOM 573 C CA . ASP A 1 72 ? -3.028 -2.590 -11.168 1.00 95.81 72 ASP A CA 1
ATOM 574 C C . ASP A 1 72 ? -4.365 -2.926 -10.488 1.00 95.81 72 ASP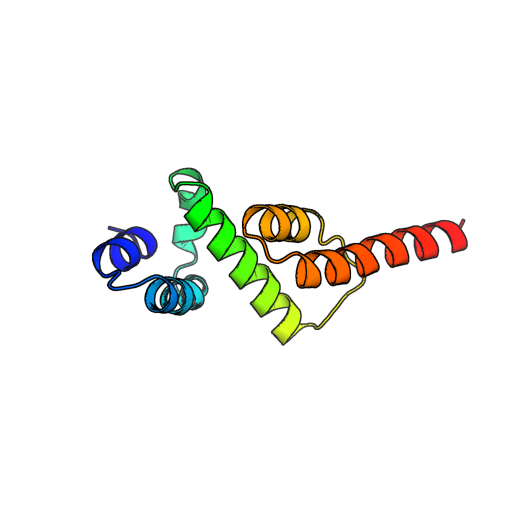 A C 1
ATOM 576 O O . ASP A 1 72 ? -5.426 -2.518 -10.963 1.00 95.81 72 ASP A O 1
ATOM 580 N N . GLU A 1 73 ? -4.333 -3.653 -9.365 1.00 94.44 73 GLU A N 1
ATOM 581 C CA . GLU A 1 73 ? -5.538 -4.038 -8.618 1.00 94.44 73 GLU A CA 1
ATOM 582 C C . GLU A 1 73 ? -6.281 -2.837 -8.012 1.00 94.44 73 GLU A C 1
ATOM 584 O O . GLU A 1 73 ? -7.510 -2.874 -7.910 1.00 94.44 73 GLU A O 1
ATOM 589 N N . ILE A 1 74 ? -5.563 -1.782 -7.614 1.00 92.19 74 ILE A N 1
ATOM 590 C CA . ILE A 1 74 ? -6.145 -0.566 -7.015 1.00 92.19 74 ILE A CA 1
ATOM 591 C C . ILE A 1 74 ? -6.347 0.579 -8.021 1.00 92.19 74 ILE A C 1
ATOM 593 O O . ILE A 1 74 ? -6.906 1.611 -7.658 1.00 92.19 74 ILE A O 1
ATOM 597 N N . GLY A 1 75 ? -5.957 0.388 -9.286 1.00 93.75 75 GLY A N 1
ATOM 598 C CA . GLY A 1 75 ? -6.192 1.334 -10.381 1.00 93.75 75 GLY A CA 1
ATOM 599 C C . GLY A 1 75 ? -5.125 2.420 -10.571 1.00 93.75 75 GLY A C 1
ATOM 600 O O . GLY A 1 75 ? -5.381 3.377 -11.299 1.00 93.75 75 GLY A O 1
ATOM 601 N N . LEU A 1 76 ? -3.942 2.272 -9.970 1.00 94.19 76 LEU A N 1
ATOM 602 C CA . LEU A 1 76 ? -2.774 3.145 -10.159 1.00 94.19 76 LEU A CA 1
ATOM 603 C C . LEU A 1 76 ? -1.971 2.722 -11.399 1.00 94.19 76 LEU A C 1
ATOM 605 O O . LEU A 1 76 ? -0.860 2.195 -11.316 1.00 94.19 76 LEU A O 1
ATOM 609 N N . ILE A 1 77 ? -2.597 2.863 -12.569 1.00 95.69 77 ILE A N 1
ATOM 610 C CA . ILE A 1 77 ? -2.073 2.307 -13.826 1.00 95.69 77 ILE A CA 1
ATOM 611 C C . ILE A 1 77 ? -0.801 3.030 -14.284 1.00 95.69 77 ILE A C 1
ATOM 613 O O . ILE A 1 77 ? 0.140 2.376 -14.730 1.00 95.69 77 ILE A O 1
ATOM 617 N N . GLU A 1 78 ? -0.747 4.358 -14.162 1.00 94.69 78 GLU A N 1
ATOM 618 C CA . GLU A 1 78 ? 0.408 5.149 -14.609 1.00 94.69 78 GLU A CA 1
ATOM 619 C C . GLU A 1 78 ? 1.646 4.844 -13.754 1.00 94.69 78 GLU A C 1
ATOM 621 O O . GLU A 1 78 ? 2.738 4.613 -14.275 1.00 94.69 78 GLU A O 1
ATOM 626 N N . GLU A 1 79 ? 1.471 4.740 -12.438 1.00 93.25 79 GLU A N 1
ATOM 627 C CA . GLU A 1 79 ? 2.524 4.367 -11.499 1.00 93.25 79 GLU A CA 1
ATOM 628 C C . GLU A 1 79 ? 3.006 2.929 -11.745 1.00 93.25 79 GLU A C 1
ATOM 630 O O . GLU A 1 79 ? 4.211 2.661 -11.752 1.00 93.25 79 GLU A O 1
ATOM 635 N N . ALA A 1 80 ? 2.085 1.999 -12.025 1.00 95.12 80 ALA A N 1
ATOM 636 C CA . ALA A 1 80 ? 2.429 0.623 -12.373 1.00 95.12 80 ALA A CA 1
ATOM 637 C C . ALA A 1 80 ? 3.263 0.537 -13.664 1.00 95.12 80 ALA A C 1
ATOM 639 O O . ALA A 1 80 ? 4.137 -0.325 -13.779 1.00 95.12 80 ALA A O 1
ATOM 640 N N . GLU A 1 81 ? 3.006 1.396 -14.655 1.00 93.88 81 GLU A N 1
ATOM 641 C CA . GLU A 1 81 ? 3.791 1.450 -15.893 1.00 93.88 81 GLU A CA 1
ATOM 642 C C . GLU A 1 81 ? 5.227 1.930 -15.653 1.00 93.88 81 GLU A C 1
ATOM 644 O O . GLU A 1 81 ? 6.160 1.337 -16.204 1.00 93.88 81 GLU A O 1
ATOM 649 N N . VAL A 1 82 ? 5.423 2.935 -14.791 1.00 91.44 82 VAL A N 1
ATOM 650 C CA . VAL A 1 82 ? 6.764 3.411 -14.404 1.00 91.44 82 VAL A CA 1
ATOM 651 C C . VAL A 1 82 ? 7.576 2.276 -13.780 1.00 91.44 82 VAL A C 1
ATOM 653 O O . VAL A 1 82 ? 8.696 2.003 -14.216 1.00 91.44 82 VAL A O 1
ATOM 656 N N . LEU A 1 83 ? 6.988 1.551 -12.824 1.00 91.44 83 LEU A N 1
ATOM 657 C CA . LEU A 1 83 ? 7.660 0.447 -12.134 1.00 91.44 83 LEU A CA 1
ATOM 658 C C . LEU A 1 83 ? 7.966 -0.743 -13.060 1.00 91.44 83 LEU A C 1
ATOM 660 O O . LEU A 1 83 ? 9.029 -1.358 -12.955 1.00 91.44 83 LEU A O 1
ATOM 664 N N . ARG A 1 84 ? 7.096 -1.044 -14.036 1.00 91.19 84 ARG A N 1
ATOM 665 C CA . ARG A 1 84 ? 7.388 -2.047 -15.083 1.00 91.19 84 ARG A CA 1
ATOM 666 C C . ARG A 1 84 ? 8.582 -1.663 -15.956 1.00 91.19 84 ARG A C 1
ATOM 668 O O . ARG A 1 84 ? 9.243 -2.549 -16.502 1.00 91.19 84 ARG A O 1
ATOM 675 N N . GLY A 1 85 ? 8.838 -0.367 -16.130 1.00 86.19 85 GLY A N 1
ATOM 676 C CA . GLY A 1 85 ? 10.016 0.140 -16.832 1.00 86.19 85 GLY A CA 1
ATOM 677 C C . GLY A 1 85 ? 11.314 -0.374 -16.208 1.00 86.19 85 GLY A C 1
ATOM 678 O O . GLY A 1 85 ? 12.143 -0.944 -16.918 1.00 86.19 85 GLY A O 1
ATOM 679 N N . CYS A 1 86 ? 11.427 -0.289 -14.880 1.00 82.75 86 CYS A N 1
ATOM 680 C CA . CYS A 1 86 ? 12.589 -0.761 -14.120 1.00 82.75 86 CYS A CA 1
ATOM 681 C C . CYS A 1 86 ? 12.850 -2.262 -14.327 1.00 82.75 86 CYS A C 1
ATOM 683 O O . CYS A 1 86 ? 13.974 -2.659 -14.636 1.00 82.75 86 CYS A O 1
ATOM 685 N N . ASP A 1 87 ? 11.808 -3.097 -14.263 1.00 77.12 87 ASP A N 1
ATOM 686 C CA . ASP A 1 87 ? 11.923 -4.544 -14.506 1.00 77.12 87 ASP A CA 1
ATOM 687 C C . ASP A 1 87 ? 12.479 -4.863 -15.907 1.00 77.12 87 ASP A C 1
ATOM 689 O O . ASP A 1 87 ? 13.247 -5.815 -16.097 1.00 77.12 87 ASP A O 1
ATOM 693 N N . ASN A 1 88 ? 12.084 -4.084 -16.918 1.00 76.62 88 ASN A N 1
ATOM 694 C CA . ASN A 1 88 ? 12.568 -4.260 -18.285 1.00 76.62 88 ASN A CA 1
ATOM 695 C C . ASN A 1 88 ? 14.032 -3.832 -18.437 1.00 76.62 88 ASN A C 1
ATOM 697 O O . ASN A 1 88 ? 14.781 -4.504 -19.153 1.00 76.62 88 ASN A O 1
ATOM 701 N N . ASP A 1 89 ? 14.444 -2.763 -17.757 1.00 76.75 89 ASP A N 1
ATOM 702 C CA . ASP A 1 89 ? 15.829 -2.296 -17.758 1.00 76.75 89 ASP A CA 1
ATOM 703 C C . ASP A 1 89 ? 16.766 -3.322 -17.100 1.00 76.75 89 ASP A C 1
ATOM 705 O O . ASP A 1 89 ? 17.781 -3.678 -17.702 1.00 76.75 89 ASP A O 1
ATOM 709 N N . ILE A 1 90 ? 16.369 -3.927 -15.973 1.00 75.50 90 ILE A N 1
ATOM 710 C CA . ILE A 1 90 ? 17.109 -5.038 -15.338 1.00 75.50 90 ILE A CA 1
ATOM 711 C C . ILE A 1 90 ? 17.296 -6.200 -16.317 1.00 75.50 90 ILE A C 1
ATOM 713 O O . ILE A 1 90 ? 18.397 -6.726 -16.490 1.00 75.50 90 ILE A O 1
ATOM 717 N N . ARG A 1 91 ? 16.220 -6.609 -17.003 1.00 73.44 91 ARG A N 1
ATOM 718 C CA . ARG A 1 91 ? 16.273 -7.707 -17.984 1.00 73.44 91 ARG A CA 1
ATOM 719 C C . ARG A 1 91 ? 17.184 -7.392 -19.168 1.00 73.44 91 ARG A C 1
ATOM 721 O O . ARG A 1 91 ? 17.756 -8.325 -19.738 1.00 73.44 91 ARG A O 1
ATOM 728 N N . ARG A 1 92 ? 17.287 -6.121 -19.569 1.00 74.88 92 ARG A N 1
ATOM 729 C CA . ARG A 1 92 ? 18.212 -5.680 -20.619 1.00 74.88 92 ARG A CA 1
ATOM 730 C C . ARG A 1 92 ? 19.653 -5.761 -20.127 1.00 74.88 92 ARG A C 1
ATOM 732 O O . ARG A 1 92 ? 20.450 -6.425 -20.783 1.00 74.88 92 ARG A O 1
ATOM 739 N N . GLU A 1 93 ? 19.967 -5.187 -18.968 1.00 70.56 93 GLU A N 1
ATOM 740 C CA . GLU A 1 93 ? 21.333 -5.202 -18.429 1.00 70.56 93 GLU A CA 1
ATOM 741 C C . GLU A 1 93 ? 21.843 -6.625 -18.169 1.00 70.56 93 GLU A C 1
ATOM 743 O O . GLU A 1 93 ? 22.946 -6.973 -18.587 1.00 70.56 93 GLU A O 1
ATOM 748 N N . CYS A 1 94 ? 21.018 -7.507 -17.591 1.00 73.69 94 CYS A N 1
ATOM 749 C CA . CYS A 1 94 ? 21.394 -8.912 -17.403 1.00 73.69 94 CYS A CA 1
ATOM 750 C C . CYS A 1 94 ? 21.691 -9.642 -18.723 1.00 73.69 94 CYS A C 1
ATOM 752 O O . CYS A 1 94 ? 22.465 -10.597 -18.733 1.00 73.69 94 CYS A O 1
ATOM 754 N N . ARG A 1 95 ? 21.074 -9.229 -19.838 1.00 72.81 95 ARG A N 1
ATOM 755 C CA . ARG A 1 95 ? 21.321 -9.816 -21.163 1.00 72.81 95 ARG A CA 1
ATOM 756 C C . ARG A 1 95 ? 22.619 -9.306 -21.787 1.00 72.81 95 ARG A C 1
ATOM 758 O O . ARG A 1 95 ? 23.239 -10.045 -22.537 1.00 72.81 95 ARG A O 1
ATOM 765 N N . GLU A 1 96 ? 23.008 -8.069 -21.501 1.00 74.38 96 GLU A N 1
ATOM 766 C CA . GLU A 1 96 ? 24.227 -7.445 -22.034 1.00 74.38 96 GLU A CA 1
ATOM 767 C C . GLU A 1 96 ? 25.505 -7.895 -21.300 1.00 74.38 96 GLU A C 1
ATOM 769 O O . GLU A 1 96 ? 26.605 -7.708 -21.816 1.00 74.38 96 GLU A O 1
ATOM 774 N N . MET A 1 97 ? 25.372 -8.526 -20.127 1.00 67.19 97 MET A N 1
ATOM 775 C CA . MET A 1 97 ? 26.488 -9.087 -19.349 1.00 67.19 97 MET A CA 1
ATOM 776 C C . MET A 1 97 ? 26.832 -10.560 -19.671 1.00 67.19 97 MET A C 1
ATOM 778 O O . MET A 1 97 ? 27.750 -11.105 -19.052 1.00 67.19 97 MET A O 1
ATOM 782 N N . LEU A 1 98 ? 26.114 -11.209 -20.598 1.00 55.22 98 LEU A N 1
ATOM 783 C CA . LEU A 1 98 ? 26.304 -12.612 -21.021 1.00 55.22 98 LEU A CA 1
ATOM 784 C C . LEU A 1 98 ? 26.939 -12.710 -22.413 1.00 55.22 98 LEU A C 1
ATOM 786 O O . LEU A 1 98 ? 27.784 -13.617 -22.594 1.00 55.22 98 LEU A O 1
#